Protein AF-A0A974NPR4-F1 (afdb_monomer)

Solvent-accessible surface area (backbone atoms only — not comparable to f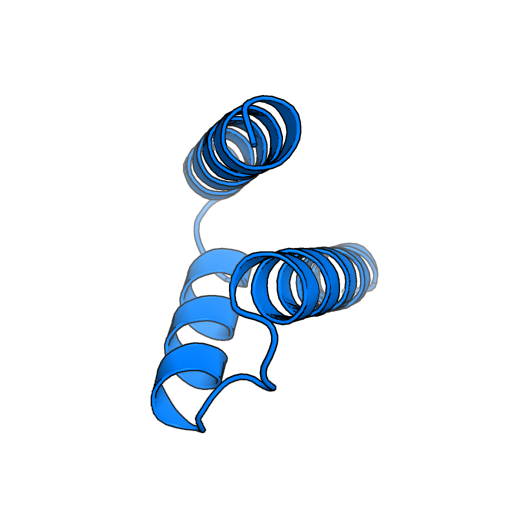ull-atom values): 3280 Å² total; per-residue (Å²): 119,68,70,51,58,53,54,44,52,54,51,52,48,54,50,24,65,74,66,76,42,78,75,51,74,70,55,49,52,51,50,52,53,44,60,70,38,62,68,68,64,34,50,54,50,52,51,54,50,52,55,55,57,77,73,109

Foldseek 3Di:
DVVLVVLLVVVQVLVCVVVVHGDDPVRSVVSNVLSVDPPVSNVVVVVVSVVVSVVD

Radius of gyration: 11.02 Å; Cα contacts (8 Å, |Δi|>4): 22; chains: 1; bounding box: 23×26×26 Å

pLDDT: mean 81.47, std 9.43, range [50.94, 94.12]

Sequence (56 aa):
MERSQETQRELEMMFTEGLGRTLTAAEQEILLDVVAYPTEKRVAFLEMMKEFINRN

Organism: Peribacillus psychrosaccharolyticus (NCBI:txid1407)

Secondary structure (DSSP, 8-state):
-HHHHHHHHHHHHHHHHHHTSPPPHHHHHHHHHHHHS-HHHHHHHHHHHHHHHTT-

Structure (mmCIF, N/CA/C/O backbone):
data_AF-A0A974NPR4-F1
#
_entry.id   AF-A0A974NPR4-F1
#
loop_
_atom_site.group_PDB
_atom_site.id
_atom_site.type_symbol
_atom_site.label_atom_id
_atom_site.label_alt_id
_atom_site.label_comp_id
_atom_site.label_asym_id
_atom_site.label_entity_id
_atom_site.label_seq_id
_atom_site.pdbx_PDB_ins_code
_atom_site.Cartn_x
_atom_site.Cartn_y
_atom_site.Cartn_z
_atom_site.occupancy
_atom_site.B_iso_or_equiv
_atom_site.auth_seq_id
_atom_site.auth_comp_id
_atom_site.auth_asym_id
_atom_site.auth_atom_id
_atom_site.pdbx_PDB_model_num
ATOM 1 N N . MET A 1 1 ? 15.155 -7.265 -4.097 1.00 54.41 1 MET A N 1
ATOM 2 C CA . MET A 1 1 ? 14.190 -7.689 -3.060 1.00 54.41 1 MET A CA 1
ATOM 3 C C . MET A 1 1 ? 14.013 -6.626 -1.978 1.00 54.41 1 MET A C 1
ATOM 5 O O . MET A 1 1 ? 12.881 -6.411 -1.580 1.00 54.41 1 MET A O 1
ATOM 9 N N . GLU A 1 2 ? 15.060 -5.889 -1.589 1.00 60.16 2 GLU A N 1
ATOM 10 C CA . GLU A 1 2 ? 14.990 -4.870 -0.519 1.00 60.16 2 GLU A CA 1
ATOM 11 C C . GLU A 1 2 ? 14.053 -3.678 -0.818 1.00 60.16 2 GLU A C 1
ATOM 13 O O . GLU A 1 2 ? 13.235 -3.322 0.024 1.00 60.16 2 GLU A O 1
ATOM 18 N N . ARG A 1 3 ? 14.051 -3.128 -2.046 1.00 60.84 3 ARG A N 1
ATOM 19 C CA . ARG A 1 3 ? 13.196 -1.966 -2.389 1.00 60.84 3 ARG A CA 1
ATOM 20 C C . ARG A 1 3 ? 11.692 -2.198 -2.221 1.00 60.84 3 ARG A C 1
ATOM 22 O O . ARG A 1 3 ? 10.974 -1.262 -1.884 1.00 60.84 3 ARG A O 1
ATOM 29 N N . SER A 1 4 ? 11.202 -3.409 -2.489 1.00 68.00 4 SER A N 1
ATOM 30 C CA . SER A 1 4 ? 9.763 -3.695 -2.419 1.00 68.00 4 SER A CA 1
ATOM 31 C C . SER A 1 4 ? 9.255 -3.711 -0.977 1.00 68.00 4 SER A C 1
ATOM 33 O O . SER A 1 4 ? 8.165 -3.218 -0.720 1.00 68.00 4 SER A O 1
ATOM 35 N N . GLN A 1 5 ? 10.057 -4.213 -0.032 1.00 73.50 5 GLN A N 1
ATOM 36 C CA . GLN A 1 5 ? 9.692 -4.235 1.389 1.00 73.50 5 GLN A CA 1
ATOM 37 C C . GLN A 1 5 ? 9.717 -2.833 2.006 1.00 73.50 5 GLN A C 1
ATOM 39 O O . GLN A 1 5 ? 8.851 -2.492 2.809 1.00 73.50 5 GLN A O 1
ATOM 44 N N . GLU A 1 6 ? 10.676 -2.004 1.594 1.00 75.56 6 GLU A N 1
ATOM 45 C CA . GLU A 1 6 ? 10.758 -0.602 2.015 1.00 75.56 6 GLU A CA 1
ATOM 46 C C . GLU A 1 6 ? 9.559 0.205 1.489 1.00 75.56 6 GLU A C 1
ATOM 48 O O . GLU A 1 6 ? 8.890 0.896 2.253 1.00 75.56 6 GLU A O 1
ATOM 53 N N . THR A 1 7 ? 9.201 0.003 0.213 1.00 77.44 7 THR A N 1
ATOM 54 C CA . THR A 1 7 ? 8.021 0.630 -0.413 1.00 77.44 7 THR A CA 1
ATOM 55 C C . THR A 1 7 ? 6.717 0.192 0.262 1.00 77.44 7 THR A C 1
ATOM 57 O O . THR A 1 7 ? 5.813 1.001 0.451 1.00 77.44 7 THR A O 1
ATOM 60 N N . GLN A 1 8 ? 6.612 -1.084 0.647 1.00 83.06 8 GLN A N 1
ATOM 61 C CA . GLN A 1 8 ? 5.446 -1.605 1.358 1.00 83.06 8 GLN A CA 1
ATOM 62 C C . GLN A 1 8 ? 5.265 -0.926 2.721 1.00 83.06 8 GLN A C 1
ATOM 64 O O . GLN A 1 8 ? 4.161 -0.493 3.040 1.00 83.06 8 GLN A O 1
ATOM 69 N N . ARG A 1 9 ? 6.341 -0.799 3.510 1.00 85.25 9 ARG A N 1
ATOM 70 C CA . ARG A 1 9 ? 6.287 -0.139 4.823 1.00 85.25 9 ARG A CA 1
ATOM 71 C C . ARG A 1 9 ? 5.925 1.338 4.728 1.00 85.25 9 ARG A C 1
ATOM 73 O O . ARG A 1 9 ? 5.130 1.806 5.538 1.00 85.25 9 ARG A O 1
ATOM 80 N N . GLU A 1 10 ? 6.494 2.064 3.765 1.00 84.50 10 GLU A N 1
ATOM 81 C CA . GLU A 1 10 ? 6.145 3.475 3.551 1.00 84.50 10 GLU A CA 1
ATOM 82 C C . GLU A 1 10 ? 4.656 3.642 3.241 1.00 84.50 10 GLU A C 1
ATOM 84 O O . GLU A 1 10 ? 3.989 4.475 3.850 1.00 84.50 10 GLU A O 1
ATOM 89 N N . LEU A 1 11 ? 4.122 2.815 2.339 1.00 84.88 11 LEU A N 1
ATOM 90 C CA . LEU A 1 11 ? 2.702 2.831 2.003 1.00 84.88 11 LEU A CA 1
ATOM 91 C C . LEU A 1 11 ? 1.826 2.510 3.214 1.00 84.88 11 LEU A C 1
ATOM 93 O O . LEU A 1 11 ? 0.843 3.202 3.461 1.00 84.88 11 LEU A O 1
ATOM 97 N N . GLU A 1 12 ? 2.177 1.481 3.982 1.00 88.62 12 GLU A N 1
ATOM 98 C CA . GLU A 1 12 ? 1.389 1.068 5.142 1.00 88.62 12 GLU A CA 1
ATOM 99 C C . GLU A 1 12 ? 1.332 2.163 6.220 1.00 88.62 12 GLU A C 1
ATOM 101 O O . GLU 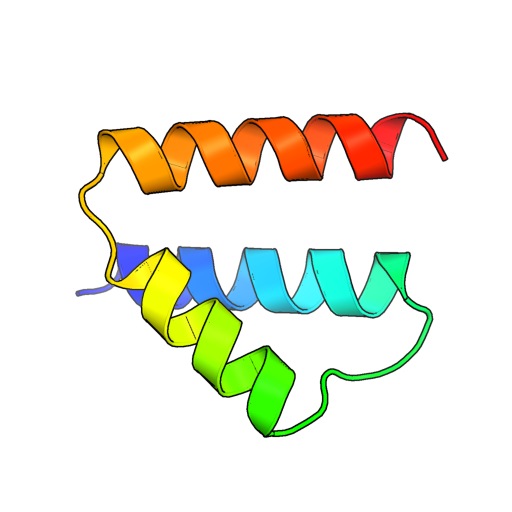A 1 12 ? 0.254 2.416 6.764 1.00 88.62 12 GLU A O 1
ATOM 106 N N . MET A 1 13 ? 2.442 2.871 6.473 1.00 88.56 13 MET A N 1
ATOM 107 C CA . MET A 1 13 ? 2.438 4.058 7.341 1.00 88.56 13 MET A CA 1
ATOM 108 C C . MET A 1 13 ? 1.552 5.163 6.773 1.00 88.56 13 MET A C 1
ATOM 110 O O . MET A 1 13 ? 0.649 5.619 7.467 1.00 88.56 13 MET A O 1
ATOM 114 N N . MET A 1 14 ? 1.758 5.544 5.509 1.00 85.25 14 MET A N 1
ATOM 11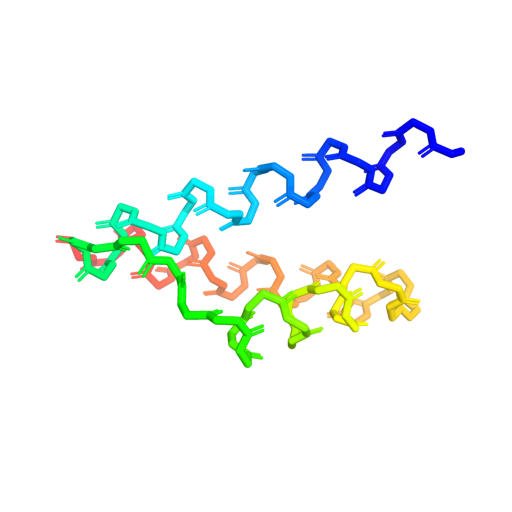5 C CA . MET A 1 14 ? 0.996 6.611 4.854 1.00 85.25 14 MET A CA 1
ATOM 116 C C . MET A 1 14 ? -0.518 6.374 4.931 1.00 85.25 14 MET A C 1
ATOM 118 O O . MET A 1 14 ? -1.280 7.277 5.271 1.00 85.25 14 MET A O 1
ATOM 122 N N . PHE A 1 15 ? -0.971 5.153 4.643 1.00 86.88 15 PHE A N 1
ATOM 123 C CA . PHE A 1 15 ? -2.392 4.824 4.712 1.00 86.88 15 PHE A CA 1
ATOM 124 C C . PHE A 1 15 ? -2.913 4.754 6.147 1.00 86.88 15 PHE A C 1
ATOM 126 O O . PHE A 1 15 ? -4.026 5.208 6.402 1.00 86.88 15 PHE A O 1
ATOM 133 N N . THR A 1 16 ? -2.132 4.215 7.084 1.00 89.38 16 THR A N 1
ATOM 134 C CA . THR A 1 16 ? -2.542 4.142 8.494 1.00 89.38 16 THR A CA 1
ATOM 135 C C . THR A 1 16 ? -2.686 5.540 9.100 1.00 89.38 16 THR A C 1
ATOM 137 O O . THR A 1 16 ? -3.661 5.806 9.803 1.00 89.38 16 THR A O 1
ATOM 140 N N . GLU A 1 17 ? -1.759 6.448 8.784 1.00 87.50 17 GLU A N 1
ATOM 141 C CA . GLU A 1 17 ? -1.817 7.856 9.184 1.00 87.50 17 GLU A CA 1
ATOM 142 C C . GLU A 1 17 ? -3.010 8.571 8.542 1.00 87.50 17 GLU A C 1
ATOM 144 O O . GLU A 1 17 ? -3.804 9.188 9.250 1.00 87.50 17 GLU A O 1
ATOM 149 N N . GLY A 1 18 ? -3.199 8.428 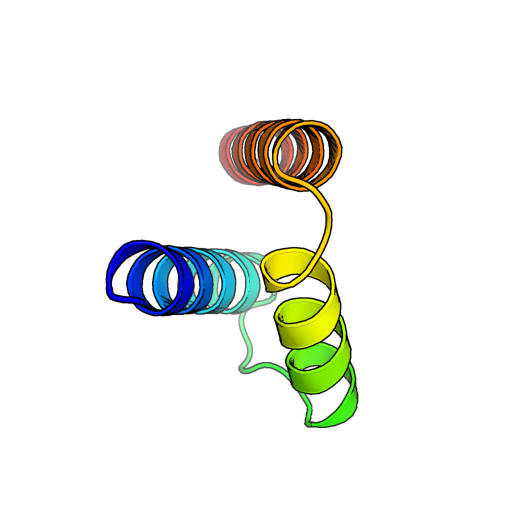7.225 1.00 83.12 18 GLY A N 1
ATOM 150 C CA . GLY A 1 18 ? -4.299 9.076 6.505 1.00 83.12 18 GLY A CA 1
ATOM 151 C C . GLY A 1 18 ? -5.696 8.573 6.893 1.00 83.12 18 GLY A C 1
ATOM 152 O O . GLY A 1 18 ? -6.659 9.334 6.836 1.00 83.12 18 GLY A O 1
ATOM 153 N N . LEU A 1 19 ? -5.828 7.305 7.298 1.00 86.69 19 LEU A N 1
ATOM 154 C CA . LEU A 1 19 ? -7.104 6.707 7.711 1.00 86.69 19 LEU A CA 1
ATOM 155 C C . LEU A 1 19 ? -7.364 6.802 9.222 1.00 86.69 19 LEU A C 1
ATOM 157 O O . LEU A 1 19 ? -8.484 6.530 9.658 1.00 86.69 19 LEU A O 1
ATOM 161 N N . GLY A 1 20 ? -6.348 7.125 10.030 1.00 89.06 20 GLY A N 1
ATOM 162 C CA . GLY A 1 20 ? -6.437 7.126 11.495 1.00 89.06 20 GLY A CA 1
ATOM 163 C C . GLY A 1 20 ? -6.708 5.743 12.105 1.00 89.06 20 GLY A C 1
ATOM 164 O O . GLY A 1 20 ? -7.155 5.641 13.248 1.00 89.06 20 GLY A O 1
ATOM 165 N N . ARG A 1 21 ? -6.479 4.670 11.341 1.00 93.44 21 ARG A N 1
ATOM 166 C CA . ARG A 1 21 ? -6.643 3.272 11.756 1.00 93.44 21 ARG A CA 1
ATOM 167 C C . ARG A 1 21 ? -5.697 2.378 10.972 1.00 93.44 21 ARG A C 1
ATOM 169 O O . ARG A 1 21 ? -5.298 2.711 9.862 1.00 93.44 21 ARG A O 1
ATOM 176 N N . THR A 1 22 ? -5.411 1.202 11.513 1.00 92.06 22 THR A N 1
ATOM 177 C CA . THR A 1 22 ? -4.677 0.167 10.784 1.00 92.06 22 THR A CA 1
ATOM 178 C C . THR A 1 22 ? -5.476 -0.340 9.582 1.00 92.06 22 THR A C 1
ATOM 180 O O . THR A 1 22 ? -6.717 -0.347 9.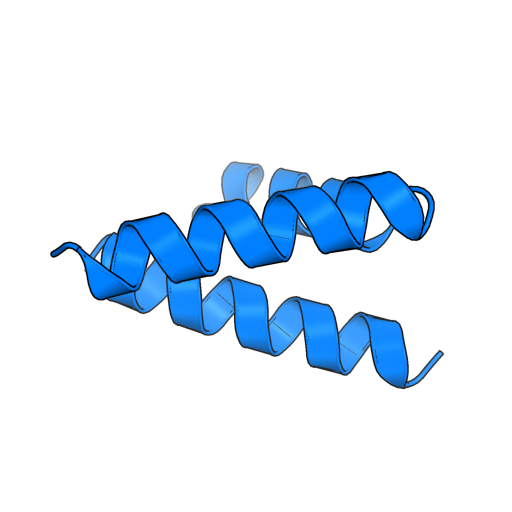589 1.00 92.06 22 THR A O 1
ATOM 183 N N . LEU A 1 23 ? -4.756 -0.813 8.568 1.00 90.62 23 LEU A N 1
ATOM 184 C CA . LEU A 1 23 ? -5.345 -1.480 7.412 1.00 90.62 23 LEU A CA 1
ATOM 185 C C . LEU A 1 23 ? -6.020 -2.799 7.812 1.00 90.62 23 LEU A C 1
ATOM 187 O O . LEU A 1 23 ? -5.543 -3.537 8.673 1.00 90.62 23 LEU A O 1
ATOM 191 N N . THR A 1 24 ? -7.148 -3.092 7.175 1.00 94.12 24 THR A N 1
ATOM 192 C CA . THR A 1 24 ? -7.787 -4.410 7.208 1.00 94.12 24 THR A CA 1
ATOM 193 C C . THR A 1 24 ? -6.994 -5.402 6.355 1.00 94.12 24 THR A C 1
ATOM 195 O O . THR A 1 24 ? -6.206 -5.003 5.500 1.00 94.12 24 THR A O 1
ATOM 198 N N . ALA A 1 25 ? -7.237 -6.704 6.531 1.00 90.94 25 ALA A N 1
ATOM 199 C CA . ALA A 1 25 ? -6.562 -7.741 5.744 1.00 90.94 25 ALA A CA 1
ATOM 200 C C . ALA A 1 25 ? -6.737 -7.543 4.224 1.00 90.94 25 ALA A C 1
ATOM 202 O O . ALA A 1 25 ? -5.768 -7.632 3.479 1.00 90.94 25 ALA A O 1
ATOM 203 N N . ALA A 1 26 ? -7.944 -7.180 3.777 1.00 90.38 26 ALA A N 1
ATOM 204 C CA . ALA A 1 26 ? -8.209 -6.904 2.365 1.00 90.38 26 ALA A CA 1
ATOM 205 C C . ALA A 1 26 ? -7.436 -5.673 1.852 1.00 90.38 26 ALA A C 1
ATOM 207 O O . ALA A 1 26 ? -6.933 -5.671 0.734 1.00 90.38 26 ALA A O 1
ATOM 208 N N . GLU A 1 27 ? -7.300 -4.624 2.668 1.00 89.94 27 GLU A N 1
ATOM 209 C CA . GLU A 1 27 ? -6.524 -3.432 2.299 1.00 89.94 27 GLU A CA 1
ATOM 210 C C . GLU A 1 27 ? -5.015 -3.717 2.261 1.00 89.94 27 GLU A C 1
ATOM 212 O O . GLU A 1 27 ? -4.311 -3.175 1.411 1.00 89.94 27 GLU A O 1
ATOM 217 N N . GLN A 1 28 ? -4.519 -4.599 3.133 1.00 89.56 28 GLN A N 1
ATOM 218 C CA . GLN A 1 28 ? -3.134 -5.073 3.085 1.00 89.56 28 GLN A CA 1
ATOM 219 C C . GLN A 1 28 ? -2.856 -5.902 1.824 1.00 89.56 28 GLN A C 1
ATOM 221 O O . GLN A 1 28 ? -1.811 -5.716 1.203 1.00 89.56 28 GLN A O 1
ATOM 226 N N . GLU A 1 29 ? -3.786 -6.767 1.407 1.00 89.44 29 GLU A N 1
ATOM 227 C CA . GLU A 1 29 ? -3.681 -7.513 0.143 1.00 89.44 29 GLU A CA 1
ATOM 228 C C . GLU A 1 29 ? -3.617 -6.571 -1.067 1.00 89.44 29 GLU A C 1
ATOM 230 O O . GLU A 1 29 ? -2.723 -6.699 -1.902 1.00 89.44 29 GLU A O 1
ATOM 235 N N . ILE A 1 30 ? -4.477 -5.548 -1.109 1.00 87.62 30 ILE A N 1
ATOM 236 C CA . ILE A 1 30 ? -4.443 -4.521 -2.162 1.00 87.62 30 ILE A CA 1
ATOM 237 C C . ILE A 1 30 ? -3.079 -3.815 -2.201 1.00 87.62 30 ILE A C 1
ATOM 239 O O . ILE A 1 30 ? -2.525 -3.565 -3.272 1.00 87.62 30 ILE A O 1
ATOM 243 N N . LEU A 1 31 ? -2.512 -3.493 -1.038 1.00 86.94 31 LEU A N 1
ATOM 244 C CA . LEU A 1 31 ? -1.223 -2.812 -0.941 1.00 86.94 31 LEU A CA 1
ATOM 245 C C . LEU A 1 31 ? -0.072 -3.699 -1.440 1.00 86.94 31 LEU A C 1
ATOM 247 O O . LEU A 1 31 ? 0.821 -3.215 -2.139 1.00 86.94 31 LEU A O 1
ATOM 251 N N . LEU A 1 32 ? -0.117 -5.002 -1.151 1.00 86.94 32 LEU A N 1
ATOM 252 C CA . LEU A 1 32 ? 0.829 -5.983 -1.689 1.00 86.94 32 LEU A CA 1
ATOM 253 C C . LEU A 1 32 ? 0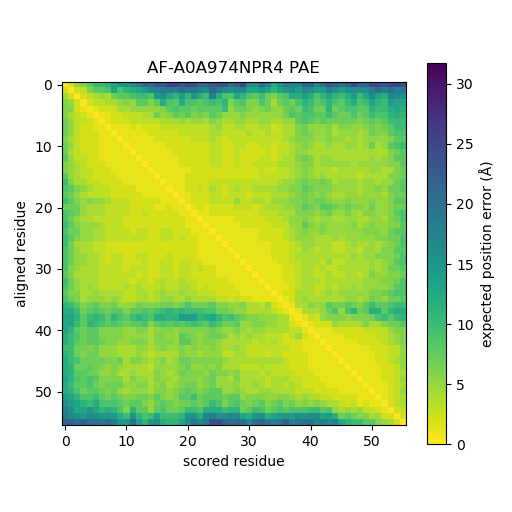.757 -6.063 -3.219 1.00 86.94 32 LEU A C 1
ATOM 255 O O . LEU A 1 32 ? 1.800 -6.033 -3.879 1.00 86.94 32 LEU A O 1
ATOM 259 N N . ASP A 1 33 ? -0.450 -6.079 -3.783 1.00 87.19 33 ASP A N 1
ATOM 260 C CA . ASP A 1 33 ? -0.658 -6.095 -5.234 1.00 87.19 33 ASP A CA 1
ATOM 261 C C . ASP A 1 33 ? -0.103 -4.829 -5.904 1.00 87.19 33 ASP A C 1
ATOM 263 O O . ASP A 1 33 ? 0.561 -4.898 -6.943 1.00 87.19 33 ASP A O 1
ATOM 267 N N . VAL A 1 34 ? -0.299 -3.662 -5.283 1.00 83.62 34 VAL A N 1
ATOM 268 C CA . VAL A 1 34 ? 0.257 -2.381 -5.752 1.00 83.62 34 VAL A CA 1
ATOM 269 C C . VAL A 1 34 ? 1.787 -2.386 -5.721 1.00 83.62 34 VAL A C 1
ATOM 271 O O . VAL A 1 34 ? 2.437 -1.921 -6.661 1.00 83.62 34 VAL A O 1
ATOM 274 N N . VAL A 1 35 ? 2.394 -2.929 -4.664 1.00 81.75 35 VAL A N 1
ATOM 275 C CA . VAL A 1 35 ? 3.857 -3.030 -4.549 1.00 81.75 35 VAL A CA 1
ATOM 276 C C . VAL A 1 35 ? 4.438 -3.986 -5.597 1.00 81.75 35 VAL A C 1
ATOM 278 O O . VAL A 1 35 ? 5.544 -3.745 -6.102 1.00 81.75 35 VAL A O 1
ATOM 281 N N . ALA A 1 36 ? 3.696 -5.039 -5.949 1.00 84.38 36 ALA A N 1
ATOM 282 C CA . ALA A 1 36 ? 4.059 -6.020 -6.969 1.00 84.38 36 ALA A CA 1
ATOM 283 C C . ALA A 1 36 ? 3.833 -5.530 -8.414 1.00 84.38 36 ALA A C 1
ATOM 285 O O . ALA A 1 36 ? 4.356 -6.133 -9.355 1.00 84.38 36 ALA A O 1
ATOM 286 N N . TYR A 1 37 ? 3.091 -4.435 -8.607 1.00 81.81 37 TYR A N 1
ATOM 287 C CA . TYR A 1 37 ? 2.778 -3.886 -9.926 1.00 81.81 37 TYR A CA 1
ATOM 288 C C . TYR A 1 37 ? 4.028 -3.364 -10.669 1.00 81.81 37 TYR A C 1
ATOM 290 O O . TYR A 1 37 ? 5.005 -2.943 -10.035 1.00 81.81 37 TYR A O 1
ATOM 298 N N . PRO A 1 38 ? 4.019 -3.338 -12.021 1.00 80.88 38 PRO A N 1
ATOM 299 C CA . PRO A 1 38 ? 5.119 -2.793 -12.812 1.00 80.88 38 PRO A CA 1
ATOM 300 C C . PRO A 1 38 ? 5.519 -1.380 -12.377 1.00 80.88 38 PRO A C 1
ATOM 302 O O . PRO A 1 38 ? 4.665 -0.537 -12.089 1.00 80.88 38 PRO A O 1
ATOM 305 N N . THR A 1 39 ? 6.832 -1.129 -12.370 1.00 77.88 39 THR A N 1
ATOM 306 C CA . THR A 1 39 ? 7.482 0.030 -11.736 1.00 77.88 39 THR A CA 1
ATOM 307 C C . THR A 1 39 ? 6.808 1.369 -12.034 1.00 77.88 39 THR A C 1
ATOM 309 O O . THR A 1 39 ? 6.616 2.153 -11.114 1.00 77.88 39 THR A O 1
ATOM 312 N N . GLU A 1 40 ? 6.421 1.624 -13.282 1.00 79.88 40 GLU A N 1
ATOM 313 C CA . GLU A 1 40 ? 5.841 2.904 -13.709 1.00 79.88 40 GLU A CA 1
ATOM 314 C C . GLU A 1 40 ? 4.496 3.204 -13.030 1.00 79.88 40 GLU A C 1
ATOM 316 O O . GLU A 1 40 ? 4.306 4.273 -12.455 1.00 79.88 40 GLU A O 1
ATOM 321 N N . LYS A 1 41 ? 3.581 2.228 -13.008 1.00 78.25 41 LYS A N 1
ATOM 322 C CA . LYS A 1 41 ? 2.258 2.388 -12.385 1.00 78.25 41 LYS A CA 1
ATOM 323 C C . LYS A 1 41 ? 2.351 2.485 -10.866 1.00 78.25 41 LYS A C 1
ATOM 325 O O . LYS A 1 41 ? 1.617 3.258 -10.258 1.00 78.25 41 LYS A O 1
ATOM 330 N N . ARG A 1 42 ? 3.272 1.731 -10.260 1.00 81.50 42 ARG A N 1
ATOM 331 C CA . ARG A 1 42 ? 3.538 1.802 -8.819 1.00 81.50 42 ARG A CA 1
ATOM 332 C C . ARG A 1 42 ? 4.052 3.184 -8.415 1.00 81.50 42 ARG A C 1
ATOM 334 O O . ARG A 1 42 ? 3.578 3.730 -7.427 1.00 81.50 42 ARG A O 1
ATOM 341 N 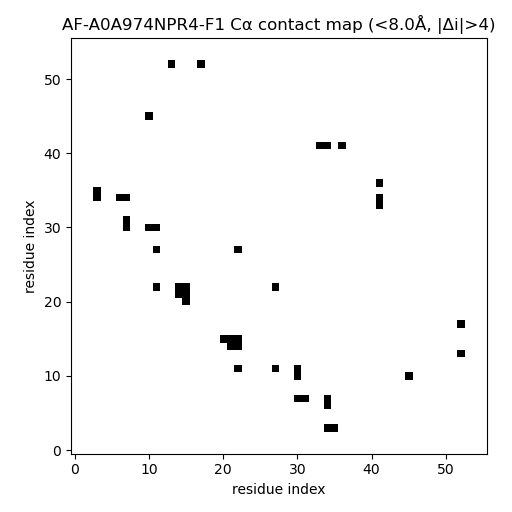N . VAL A 1 43 ? 4.991 3.753 -9.175 1.00 80.62 43 VAL A N 1
ATOM 342 C CA . VAL A 1 43 ? 5.528 5.102 -8.918 1.00 80.62 43 VAL A CA 1
ATOM 343 C C . VAL A 1 43 ? 4.434 6.160 -9.055 1.00 80.62 43 VAL A C 1
ATOM 345 O O . VAL A 1 43 ? 4.251 6.941 -8.128 1.00 80.62 43 VAL A O 1
ATOM 348 N N . ALA A 1 44 ? 3.645 6.126 -10.132 1.00 84.25 44 ALA A N 1
ATOM 349 C CA . ALA A 1 44 ? 2.546 7.075 -10.324 1.00 84.25 44 ALA A CA 1
ATOM 350 C C . ALA A 1 44 ? 1.496 7.002 -9.196 1.00 84.25 44 ALA A C 1
ATOM 352 O O . ALA A 1 44 ? 1.022 8.026 -8.710 1.00 84.25 44 ALA A O 1
ATOM 353 N N . PHE A 1 45 ? 1.159 5.792 -8.736 1.00 83.31 45 PHE A N 1
ATOM 354 C CA . PHE A 1 45 ? 0.253 5.604 -7.601 1.00 83.31 45 PHE A CA 1
ATOM 355 C C . PHE A 1 45 ? 0.828 6.179 -6.298 1.00 83.31 45 PHE A C 1
ATOM 357 O O . PHE A 1 45 ? 0.121 6.862 -5.559 1.00 83.31 45 PHE A O 1
ATOM 364 N N . LEU A 1 46 ? 2.114 5.937 -6.027 1.00 79.31 46 LEU A N 1
ATOM 365 C CA . LEU A 1 46 ? 2.807 6.475 -4.854 1.00 79.31 46 LEU A CA 1
ATOM 366 C C . LEU A 1 46 ? 2.815 8.006 -4.843 1.00 79.31 46 LEU A C 1
ATOM 368 O O . LEU A 1 46 ? 2.549 8.609 -3.806 1.00 79.31 46 LEU A O 1
ATOM 372 N N . GLU A 1 47 ? 3.106 8.633 -5.981 1.00 84.12 47 GLU A N 1
ATOM 373 C CA . GLU A 1 47 ? 3.095 10.093 -6.117 1.00 84.12 47 GLU A CA 1
ATOM 374 C C . GLU A 1 47 ? 1.695 10.662 -5.878 1.00 84.12 47 GLU A C 1
ATOM 376 O O . GLU A 1 47 ? 1.538 11.571 -5.064 1.00 84.12 47 GLU A O 1
ATOM 381 N N . MET A 1 48 ? 0.666 10.052 -6.474 1.00 84.31 48 MET A N 1
ATOM 382 C CA . MET A 1 48 ? -0.730 10.445 -6.268 1.00 84.31 48 MET A CA 1
ATOM 383 C C . MET A 1 48 ? -1.146 10.364 -4.788 1.00 84.31 48 MET A C 1
ATOM 385 O O . MET A 1 48 ? -1.817 11.261 -4.278 1.00 84.31 48 MET A O 1
ATOM 389 N N . MET A 1 49 ? -0.719 9.321 -4.068 1.00 80.81 49 MET A N 1
ATOM 390 C CA . MET A 1 49 ? -1.004 9.182 -2.636 1.00 80.81 49 MET A CA 1
ATOM 391 C C . MET A 1 49 ? -0.260 10.213 -1.781 1.00 80.81 49 MET A C 1
ATOM 393 O O . MET A 1 49 ? -0.838 10.753 -0.838 1.00 80.81 49 MET A O 1
ATOM 397 N N . LYS A 1 50 ? 1.001 10.526 -2.112 1.00 78.75 50 LYS A N 1
ATOM 398 C CA . LYS A 1 50 ? 1.766 11.585 -1.428 1.00 78.75 50 LYS A CA 1
ATOM 399 C C . LYS A 1 50 ? 1.105 12.950 -1.610 1.00 78.75 50 LYS A C 1
ATOM 401 O O . LYS A 1 50 ? 1.001 13.708 -0.649 1.00 78.75 50 LYS A O 1
ATOM 406 N N . GLU A 1 51 ? 0.617 13.253 -2.812 1.00 82.94 51 GLU A N 1
ATOM 407 C CA . GLU A 1 51 ? -0.138 14.482 -3.072 1.00 82.94 51 GLU A CA 1
ATOM 408 C C . GLU A 1 51 ? -1.452 14.546 -2.288 1.00 82.94 51 GLU A C 1
ATOM 410 O O . GLU A 1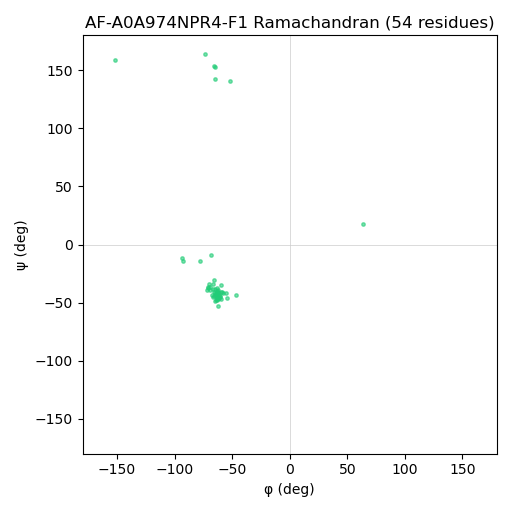 51 ? -1.826 15.619 -1.817 1.00 82.94 51 GLU A O 1
ATOM 415 N N . PHE A 1 52 ? -2.145 13.417 -2.131 1.00 78.94 52 PHE A N 1
ATOM 416 C CA . PHE A 1 52 ? -3.396 13.356 -1.378 1.00 78.94 52 PHE A CA 1
ATOM 417 C C . PHE A 1 52 ? -3.187 13.626 0.117 1.00 78.94 52 PHE A C 1
ATOM 419 O O . PHE A 1 52 ? -3.929 14.411 0.702 1.00 78.94 52 PHE A O 1
ATOM 426 N N . ILE A 1 53 ? -2.163 13.020 0.724 1.00 71.94 53 ILE A N 1
ATOM 427 C CA . ILE A 1 53 ? -1.858 13.214 2.149 1.00 71.94 53 ILE A CA 1
ATOM 428 C C . ILE A 1 53 ? -1.382 14.642 2.422 1.00 71.94 53 ILE A C 1
ATOM 430 O O . ILE A 1 53 ? -1.871 15.260 3.353 1.00 71.94 53 ILE A O 1
ATOM 434 N N . ASN A 1 54 ? -0.510 15.209 1.581 1.00 70.38 54 ASN A N 1
ATOM 435 C CA . ASN A 1 54 ? 0.006 16.575 1.767 1.00 70.38 54 ASN A CA 1
ATOM 436 C C . ASN A 1 54 ? -1.047 17.686 1.572 1.00 70.38 54 ASN A C 1
ATOM 438 O O . ASN A 1 54 ? -0.748 18.859 1.802 1.00 70.38 54 ASN A O 1
ATOM 442 N N . ARG A 1 55 ? -2.245 17.349 1.077 1.00 59.69 55 ARG A N 1
ATOM 443 C CA . ARG A 1 55 ? -3.369 18.285 0.917 1.00 59.69 55 ARG A CA 1
ATOM 444 C C . ARG A 1 55 ? -4.336 18.294 2.105 1.00 59.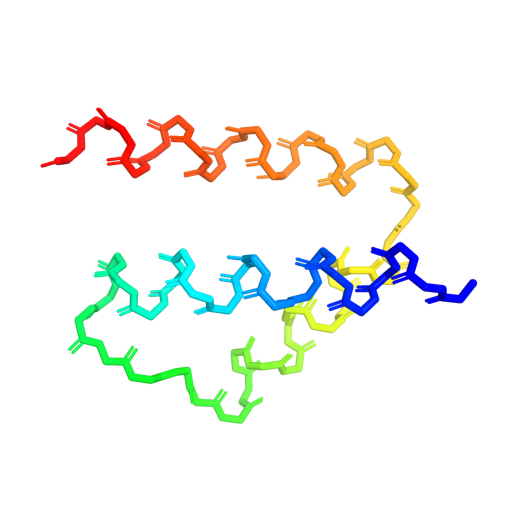69 55 ARG A C 1
ATOM 446 O O . ARG A 1 55 ? -5.176 19.193 2.143 1.00 59.69 55 ARG A O 1
ATOM 453 N N . ASN A 1 56 ? -4.228 17.330 3.018 1.00 50.94 56 ASN A N 1
ATOM 454 C CA . ASN A 1 56 ? -5.012 17.240 4.254 1.00 50.94 56 ASN A CA 1
ATOM 455 C C . ASN A 1 56 ? -4.166 17.643 5.465 1.00 50.94 56 ASN A C 1
ATOM 457 O O . ASN A 1 56 ? -4.782 18.094 6.455 1.00 50.94 56 ASN A O 1
#

Mean predicted aligned error: 5.27 Å